Protein AF-A0A935VUC8-F1 (afdb_monomer_lite)

Structure (mmCIF, N/CA/C/O backbone):
data_AF-A0A935VUC8-F1
#
_entry.id   AF-A0A935VUC8-F1
#
loop_
_atom_site.group_PDB
_atom_site.id
_atom_site.type_symbol
_atom_site.label_atom_id
_atom_site.label_alt_id
_atom_site.label_comp_id
_atom_site.label_asym_id
_atom_site.label_entity_id
_atom_site.label_seq_id
_atom_site.pdbx_PDB_ins_code
_atom_site.Cartn_x
_atom_site.Cartn_y
_atom_site.Cartn_z
_atom_site.occupancy
_atom_site.B_iso_or_equiv
_atom_site.auth_seq_id
_atom_site.auth_comp_id
_atom_site.auth_asym_id
_atom_site.auth_atom_id
_atom_site.pdbx_PDB_model_num
ATOM 1 N N . MET A 1 1 ? 1.601 -3.369 -41.631 1.00 39.44 1 MET A N 1
ATOM 2 C CA . MET A 1 1 ? 1.785 -2.718 -40.315 1.00 39.44 1 MET A CA 1
ATOM 3 C C . MET A 1 1 ? 3.069 -3.275 -39.729 1.00 39.44 1 MET A C 1
ATOM 5 O O . MET A 1 1 ? 3.114 -4.466 -39.465 1.00 39.44 1 MET A O 1
ATOM 9 N N . ALA A 1 2 ? 4.134 -2.474 -39.684 1.00 36.88 2 ALA A N 1
ATOM 10 C CA . ALA A 1 2 ? 5.457 -2.927 -39.263 1.00 36.88 2 ALA A CA 1
ATOM 11 C C . ALA A 1 2 ? 5.591 -2.814 -37.740 1.00 36.88 2 ALA A C 1
ATOM 13 O O . ALA A 1 2 ? 5.411 -1.738 -37.171 1.00 36.88 2 ALA A O 1
ATOM 14 N 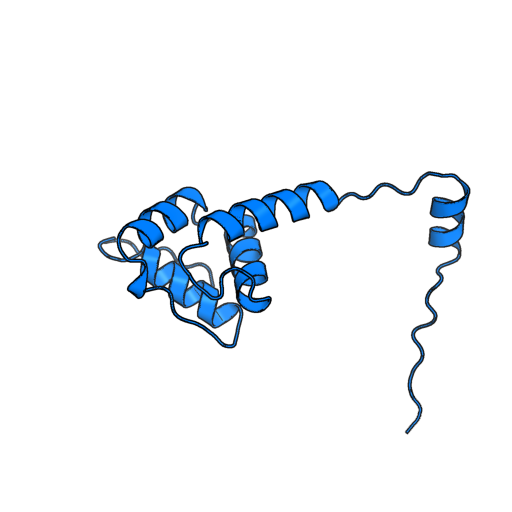N . THR A 1 3 ? 5.885 -3.941 -37.103 1.00 44.03 3 THR A N 1
ATOM 15 C CA . THR A 1 3 ? 6.255 -4.065 -35.695 1.00 44.03 3 THR A CA 1
ATOM 16 C C . THR A 1 3 ? 7.552 -3.287 -35.468 1.00 44.03 3 THR A C 1
ATOM 18 O O . THR A 1 3 ? 8.578 -3.612 -36.060 1.00 44.03 3 THR A O 1
ATOM 21 N N . GLN A 1 4 ? 7.518 -2.230 -34.656 1.00 40.62 4 GLN A N 1
ATOM 22 C CA . GLN A 1 4 ? 8.739 -1.550 -34.227 1.00 40.62 4 GLN A CA 1
ATOM 23 C C . GLN A 1 4 ? 9.423 -2.401 -33.155 1.00 40.62 4 GLN A C 1
ATOM 25 O O . GLN A 1 4 ? 8.996 -2.431 -32.002 1.00 40.62 4 GLN A O 1
ATOM 30 N N . GLU A 1 5 ? 10.484 -3.100 -33.546 1.00 44.22 5 GLU A N 1
ATOM 31 C CA . GLU A 1 5 ? 11.449 -3.683 -32.620 1.00 44.22 5 GLU A CA 1
ATOM 32 C C . GLU A 1 5 ? 12.151 -2.548 -31.861 1.00 44.22 5 GLU A C 1
ATOM 34 O O . GLU A 1 5 ? 12.844 -1.709 -32.444 1.00 44.22 5 GLU A O 1
ATOM 39 N N . GLN A 1 6 ? 11.967 -2.498 -30.541 1.00 47.50 6 GLN A N 1
ATOM 40 C CA . GLN A 1 6 ? 12.796 -1.665 -29.678 1.00 47.50 6 GLN A CA 1
ATOM 41 C C . GLN A 1 6 ? 14.225 -2.218 -29.723 1.00 47.50 6 GLN A C 1
ATOM 43 O O . GLN A 1 6 ? 14.505 -3.270 -29.155 1.00 47.50 6 GLN A O 1
ATOM 48 N N . LYS A 1 7 ? 15.129 -1.508 -30.412 1.00 46.34 7 LYS A N 1
ATOM 49 C CA . LYS A 1 7 ? 16.580 -1.752 -30.396 1.00 46.34 7 LYS A CA 1
ATOM 50 C C . LYS A 1 7 ? 17.114 -1.603 -28.968 1.00 46.34 7 LYS A C 1
ATOM 52 O O . LYS A 1 7 ? 17.542 -0.530 -28.551 1.00 46.34 7 LYS A O 1
ATOM 57 N N . GLY A 1 8 ? 17.060 -2.691 -28.211 1.00 55.00 8 GLY A N 1
ATOM 58 C CA . GLY A 1 8 ? 17.623 -2.803 -26.875 1.00 55.00 8 GLY A CA 1
ATOM 59 C C . GLY A 1 8 ? 19.113 -3.102 -26.940 1.00 55.00 8 GLY A C 1
ATOM 60 O O . GLY A 1 8 ? 19.498 -4.255 -26.843 1.00 55.00 8 GLY A O 1
ATOM 61 N N . SER A 1 9 ? 19.944 -2.077 -27.111 1.00 55.69 9 SER A N 1
ATOM 62 C CA . SER A 1 9 ? 21.251 -2.016 -26.446 1.00 55.69 9 SER A CA 1
ATOM 63 C C . SER A 1 9 ? 21.841 -0.625 -26.650 1.00 55.69 9 SER A C 1
ATOM 65 O O . SER A 1 9 ? 22.262 -0.274 -27.752 1.00 55.69 9 SER A O 1
ATOM 67 N N . SER A 1 10 ? 21.848 0.194 -25.597 1.00 71.19 10 SER A N 1
ATOM 68 C CA . SER A 1 10 ? 22.687 1.393 -25.597 1.00 71.19 10 SER A CA 1
ATOM 69 C C . SER A 1 10 ? 24.138 0.936 -25.388 1.00 71.19 10 SER A C 1
ATOM 71 O O . SER A 1 10 ? 24.383 0.222 -24.413 1.00 71.19 10 SER A O 1
ATOM 73 N N . PRO A 1 11 ? 25.106 1.342 -26.232 1.00 70.50 11 PRO A N 1
ATOM 74 C CA . PRO A 1 11 ? 26.527 0.998 -26.074 1.00 70.50 11 PRO A CA 1
ATOM 75 C C . PRO A 1 11 ? 27.086 1.326 -24.681 1.00 70.50 11 PRO A C 1
ATOM 77 O O . PRO A 1 11 ? 28.045 0.720 -24.212 1.00 70.50 11 PRO A O 1
ATOM 80 N N . GLU A 1 12 ? 26.467 2.292 -24.010 1.00 70.25 12 GLU A N 1
ATOM 81 C CA . GLU A 1 12 ? 26.803 2.726 -22.660 1.00 70.25 12 GLU A CA 1
ATOM 82 C C . GLU A 1 12 ? 26.358 1.718 -21.591 1.00 70.25 12 GLU A C 1
ATOM 84 O O . GLU A 1 12 ? 27.106 1.440 -20.658 1.00 70.25 12 GLU A O 1
ATOM 89 N N . LEU A 1 13 ? 25.197 1.080 -21.775 1.00 67.69 13 LEU A N 1
ATOM 90 C CA . LEU A 1 13 ? 24.719 0.003 -20.900 1.00 67.69 13 LEU A CA 1
ATOM 91 C C . LEU A 1 13 ? 25.589 -1.250 -21.030 1.00 67.69 13 LEU A C 1
ATOM 93 O O . LEU A 1 13 ? 25.872 -1.900 -20.026 1.00 67.69 13 LEU A O 1
ATOM 97 N N . THR A 1 14 ? 26.054 -1.556 -22.244 1.00 72.56 14 THR A N 1
ATOM 98 C CA . THR A 1 14 ? 26.998 -2.655 -22.487 1.00 72.56 14 THR A CA 1
ATOM 99 C C . THR A 1 14 ? 28.313 -2.422 -21.744 1.00 72.56 14 THR A C 1
ATOM 101 O O . THR A 1 14 ? 28.747 -3.300 -21.008 1.00 72.56 14 THR A O 1
ATOM 104 N N . LYS A 1 15 ? 28.884 -1.211 -21.814 1.00 73.12 15 LYS A N 1
ATOM 105 C CA . LYS A 1 15 ? 30.100 -0.861 -21.059 1.00 73.12 15 LYS A CA 1
ATOM 106 C C . LYS A 1 15 ? 29.906 -0.933 -19.542 1.00 73.12 15 LYS A C 1
ATOM 108 O O . LYS A 1 15 ? 30.772 -1.445 -18.840 1.00 73.12 15 LYS A O 1
ATOM 113 N N . ILE A 1 16 ? 28.776 -0.446 -19.021 1.00 71.44 16 ILE A N 1
ATOM 114 C CA . ILE A 1 16 ? 28.454 -0.533 -17.583 1.00 71.44 16 ILE A CA 1
ATOM 115 C C . ILE A 1 16 ? 28.394 -1.998 -17.127 1.00 71.44 16 ILE A C 1
ATOM 117 O O . ILE A 1 16 ? 28.890 -2.328 -16.048 1.00 71.44 16 ILE A O 1
ATOM 121 N N . PHE A 1 17 ? 27.813 -2.875 -17.949 1.00 73.62 17 PHE A N 1
ATOM 122 C CA . PHE A 1 17 ? 27.721 -4.304 -17.668 1.00 73.62 17 PHE A CA 1
ATOM 123 C C . PHE A 1 17 ? 29.086 -5.005 -17.736 1.00 73.62 17 PHE A C 1
ATOM 125 O O . PHE A 1 17 ? 29.473 -5.680 -16.785 1.00 73.62 17 PHE A O 1
ATOM 132 N N . GLU A 1 18 ? 29.844 -4.802 -18.817 1.00 79.94 18 GLU A N 1
ATOM 133 C CA . GLU A 1 18 ? 31.152 -5.435 -19.054 1.00 79.94 18 GLU A CA 1
ATOM 134 C C . GLU A 1 18 ? 32.211 -5.045 -18.012 1.00 79.94 18 GLU A C 1
ATOM 136 O O . GLU A 1 18 ? 33.076 -5.852 -17.678 1.00 79.94 18 GLU A O 1
ATOM 141 N N . HIS A 1 19 ? 32.126 -3.836 -17.450 1.00 79.56 19 HIS A N 1
ATOM 142 C CA . HIS A 1 19 ? 33.026 -3.374 -16.390 1.00 79.56 19 HIS A CA 1
ATOM 143 C C . HIS A 1 19 ? 32.539 -3.695 -14.966 1.00 79.56 19 HIS A C 1
ATOM 145 O O . HIS A 1 19 ? 33.160 -3.254 -14.000 1.00 79.56 19 HIS A O 1
ATOM 151 N N . GLY A 1 20 ? 31.437 -4.441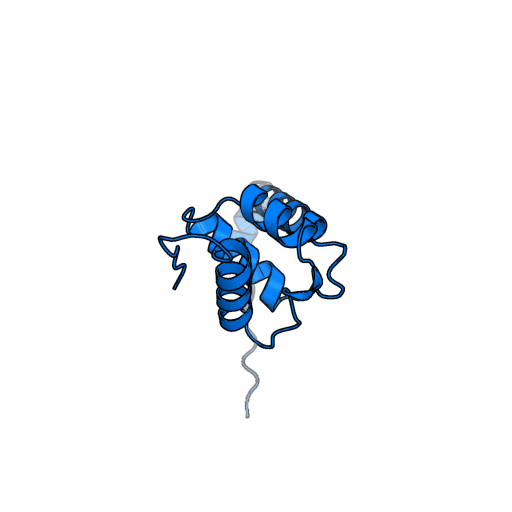 -14.806 1.00 70.38 20 GLY A N 1
ATOM 152 C CA . GLY A 1 20 ? 30.897 -4.797 -13.488 1.00 70.38 20 GLY A CA 1
ATOM 153 C C . GLY A 1 20 ? 30.368 -3.600 -12.687 1.00 70.38 20 GLY A C 1
ATOM 154 O O . GLY A 1 20 ? 30.232 -3.681 -11.470 1.00 70.38 20 GLY A O 1
ATOM 155 N N . LEU A 1 21 ? 30.065 -2.484 -13.357 1.00 71.44 21 LEU A N 1
ATOM 156 C CA . LEU A 1 21 ? 29.567 -1.245 -12.750 1.00 71.44 21 LEU A CA 1
ATOM 157 C C . LEU A 1 21 ? 28.033 -1.202 -12.677 1.00 71.44 21 LEU A C 1
ATOM 159 O O . LEU A 1 21 ? 27.453 -0.178 -12.307 1.00 71.44 21 LEU A O 1
ATOM 163 N N . LEU A 1 22 ? 27.357 -2.298 -13.036 1.00 70.06 22 LEU A N 1
ATOM 164 C CA . LEU A 1 22 ? 25.908 -2.407 -12.943 1.00 70.06 22 LEU A CA 1
ATOM 165 C C . LEU A 1 22 ? 25.476 -2.373 -11.470 1.00 70.06 22 LEU A C 1
ATOM 167 O O . LEU A 1 22 ? 25.536 -3.373 -10.758 1.00 70.06 22 LEU A O 1
ATOM 171 N N . LYS A 1 23 ? 24.986 -1.216 -11.024 1.00 68.81 23 LYS A N 1
ATOM 172 C CA . LYS A 1 23 ? 24.354 -1.045 -9.716 1.00 68.81 23 LYS A CA 1
ATOM 173 C C . LYS A 1 23 ? 22.839 -1.053 -9.879 1.00 68.81 23 LYS A C 1
ATOM 175 O O . LYS A 1 23 ? 22.282 -0.169 -10.526 1.00 68.81 23 LYS A O 1
ATOM 180 N N . ILE A 1 24 ? 22.161 -2.016 -9.257 1.00 67.12 24 ILE A N 1
ATOM 181 C CA . ILE A 1 24 ? 20.697 -2.008 -9.188 1.00 67.12 24 ILE A CA 1
ATOM 182 C C . ILE A 1 24 ? 20.287 -1.039 -8.078 1.00 67.12 24 ILE A C 1
ATOM 184 O O . ILE A 1 24 ? 20.366 -1.360 -6.899 1.00 67.12 24 ILE A O 1
ATOM 188 N N . THR A 1 25 ? 19.873 0.169 -8.447 1.00 71.69 25 THR A N 1
ATOM 189 C CA . THR A 1 25 ? 19.499 1.226 -7.490 1.00 71.69 25 THR A CA 1
ATOM 190 C C . THR A 1 25 ? 18.095 1.067 -6.914 1.00 71.69 25 THR A C 1
ATOM 192 O O . THR A 1 25 ? 17.799 1.654 -5.882 1.00 71.69 25 THR A O 1
ATOM 195 N N . HIS A 1 26 ? 17.236 0.283 -7.568 1.00 77.56 26 HIS A N 1
ATOM 196 C CA . HIS A 1 26 ? 15.808 0.182 -7.239 1.00 77.56 26 HIS A CA 1
ATOM 197 C C . HIS A 1 26 ? 15.408 -1.144 -6.585 1.00 77.56 26 HIS A C 1
ATOM 199 O O . HIS A 1 26 ? 14.228 -1.366 -6.333 1.00 77.56 26 HIS A O 1
ATOM 205 N N . TRP A 1 27 ? 16.361 -2.047 -6.334 1.00 80.75 27 TRP A N 1
ATOM 206 C CA . TRP A 1 27 ? 16.053 -3.359 -5.759 1.00 80.75 27 TRP A CA 1
ATOM 207 C C . TRP A 1 27 ? 15.529 -3.241 -4.328 1.00 80.75 27 TRP A C 1
ATOM 209 O O . TRP A 1 27 ? 14.488 -3.809 -4.006 1.00 80.75 27 TRP A O 1
ATOM 219 N N . ASP A 1 28 ? 16.201 -2.436 -3.505 1.00 86.31 28 ASP A N 1
ATOM 220 C CA . ASP A 1 28 ? 15.808 -2.212 -2.112 1.00 86.31 28 ASP A CA 1
ATOM 221 C C . ASP A 1 28 ? 14.439 -1.520 -2.031 1.00 86.31 28 ASP A C 1
ATOM 223 O O . ASP A 1 28 ? 13.557 -1.963 -1.299 1.00 86.31 28 ASP A O 1
ATOM 227 N N . GLU A 1 29 ? 14.206 -0.510 -2.875 1.00 86.38 29 GLU A N 1
ATOM 228 C CA . GLU A 1 29 ? 12.911 0.174 -2.998 1.00 86.38 29 GLU A CA 1
ATOM 229 C C . GLU A 1 29 ? 11.792 -0.799 -3.415 1.00 86.38 29 GLU A C 1
ATOM 231 O O . GLU A 1 29 ? 10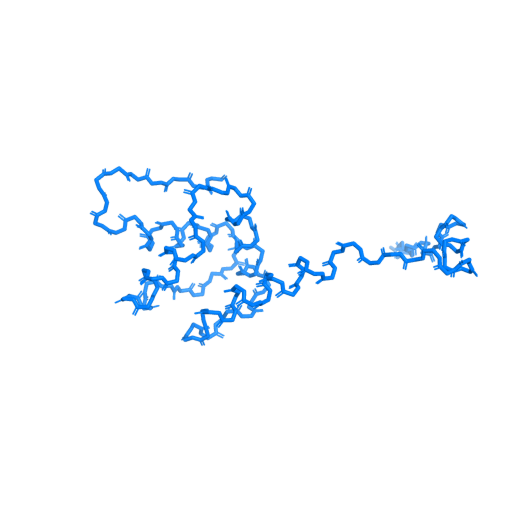.692 -0.772 -2.859 1.00 86.38 29 GLU A O 1
ATOM 236 N N . ALA A 1 30 ? 12.070 -1.705 -4.357 1.00 87.69 30 ALA A N 1
ATOM 237 C CA . ALA A 1 30 ? 11.113 -2.721 -4.785 1.00 87.69 30 ALA A CA 1
ATOM 238 C C . ALA A 1 30 ? 10.790 -3.723 -3.663 1.00 87.69 30 ALA A C 1
ATOM 240 O O . ALA A 1 30 ? 9.622 -4.083 -3.491 1.00 87.69 30 ALA A O 1
ATOM 241 N N . ILE A 1 31 ? 11.792 -4.140 -2.878 1.00 92.38 31 ILE A N 1
ATOM 242 C CA . ILE A 1 31 ? 11.594 -4.989 -1.695 1.00 92.38 31 ILE A CA 1
ATOM 243 C C . ILE A 1 31 ? 10.719 -4.273 -0.670 1.00 92.38 31 ILE A C 1
ATOM 245 O O . ILE A 1 31 ? 9.773 -4.867 -0.151 1.00 92.38 31 ILE A O 1
ATOM 249 N N . GLU A 1 32 ? 10.997 -3.001 -0.389 1.00 92.19 32 GLU A N 1
ATOM 250 C CA . GLU A 1 32 ? 10.194 -2.225 0.550 1.00 92.19 32 GLU A CA 1
ATOM 251 C C . GLU A 1 32 ? 8.731 -2.130 0.110 1.00 92.19 32 GLU A C 1
ATOM 253 O O . GLU A 1 32 ? 7.840 -2.405 0.909 1.00 92.19 32 GLU A O 1
ATOM 258 N N . ILE A 1 33 ? 8.467 -1.806 -1.160 1.00 94.12 33 ILE A N 1
ATOM 259 C CA . ILE A 1 33 ? 7.097 -1.733 -1.690 1.00 94.12 33 ILE A CA 1
ATOM 260 C C . ILE A 1 33 ? 6.406 -3.097 -1.597 1.00 94.12 33 ILE A C 1
ATOM 262 O O . ILE A 1 33 ? 5.234 -3.172 -1.224 1.00 94.12 33 ILE A O 1
ATOM 266 N N . ALA A 1 34 ? 7.111 -4.184 -1.920 1.00 93.88 34 ALA A N 1
ATOM 267 C CA . ALA A 1 34 ? 6.563 -5.533 -1.820 1.00 93.88 34 ALA A CA 1
ATOM 268 C C . ALA A 1 34 ? 6.201 -5.890 -0.369 1.00 93.88 34 ALA A C 1
ATOM 270 O O . ALA A 1 34 ? 5.130 -6.454 -0.122 1.00 93.88 34 ALA A O 1
ATOM 271 N N . ASN A 1 35 ? 7.054 -5.517 0.588 1.00 96.31 35 ASN A N 1
ATOM 272 C CA . ASN A 1 35 ? 6.791 -5.686 2.013 1.00 96.31 35 ASN A CA 1
ATOM 273 C C . ASN A 1 35 ? 5.601 -4.836 2.470 1.00 96.31 35 ASN A C 1
ATOM 275 O O . ASN A 1 35 ? 4.726 -5.357 3.158 1.00 96.31 35 ASN A O 1
ATOM 279 N N . ASP A 1 36 ? 5.509 -3.579 2.032 1.00 96.06 36 ASP A N 1
ATOM 280 C CA . ASP A 1 36 ? 4.380 -2.692 2.326 1.00 96.06 36 ASP A CA 1
ATOM 281 C C . ASP A 1 36 ? 3.060 -3.267 1.789 1.00 96.06 36 ASP A C 1
ATOM 283 O O . ASP A 1 36 ? 2.066 -3.327 2.514 1.00 96.06 36 ASP A O 1
ATOM 287 N N . CYS A 1 37 ? 3.049 -3.783 0.556 1.00 96.94 37 CYS A N 1
ATOM 288 C CA . CYS A 1 37 ? 1.866 -4.415 -0.036 1.00 96.94 37 CYS A CA 1
ATOM 289 C C . CYS A 1 37 ? 1.472 -5.706 0.695 1.00 96.94 37 CYS A C 1
ATOM 291 O O . CYS A 1 37 ? 0.285 -5.959 0.903 1.00 96.94 37 CYS A O 1
ATOM 293 N N . LYS A 1 38 ? 2.448 -6.510 1.138 1.00 97.12 38 LYS A N 1
ATOM 294 C CA . LYS A 1 38 ? 2.200 -7.756 1.883 1.00 97.12 38 LYS A CA 1
ATOM 295 C C . LYS A 1 38 ? 1.442 -7.516 3.192 1.00 97.12 38 LYS A C 1
ATOM 297 O O . LYS A 1 38 ? 0.685 -8.376 3.626 1.00 97.12 38 LYS A O 1
ATOM 302 N N . ARG A 1 39 ? 1.562 -6.333 3.799 1.00 97.06 39 ARG A N 1
ATOM 303 C CA . ARG A 1 39 ? 0.802 -5.964 5.010 1.00 97.06 39 ARG A CA 1
ATOM 304 C C . ARG A 1 39 ? -0.714 -5.913 4.781 1.00 97.06 39 ARG A C 1
ATOM 306 O O . ARG A 1 39 ? -1.474 -5.926 5.746 1.00 97.06 39 ARG A O 1
ATOM 313 N N . PHE A 1 40 ? -1.151 -5.901 3.522 1.00 96.75 40 PHE A N 1
ATOM 314 C CA . PHE A 1 40 ? -2.547 -6.009 3.106 1.00 96.75 40 PHE A CA 1
ATOM 315 C C . PHE A 1 40 ? -2.934 -7.444 2.714 1.00 96.75 40 PHE A C 1
ATOM 317 O O . PHE A 1 40 ? -3.902 -7.627 1.991 1.00 96.75 40 PHE A O 1
ATOM 324 N N . GLU A 1 41 ? -2.233 -8.485 3.178 1.00 95.88 41 GLU A N 1
ATOM 325 C CA . GLU A 1 41 ? -2.462 -9.876 2.741 1.00 95.88 41 GLU A CA 1
ATOM 326 C C . GLU A 1 41 ? -3.898 -10.402 2.917 1.00 95.88 41 GLU A C 1
ATOM 328 O O . GLU A 1 41 ? -4.315 -11.289 2.172 1.00 95.88 41 GLU A O 1
ATOM 333 N N . LYS A 1 42 ? -4.677 -9.828 3.847 1.00 95.25 42 LYS A N 1
ATOM 334 C CA . LYS A 1 42 ? -6.113 -10.126 4.021 1.00 95.25 42 LYS A CA 1
ATOM 335 C C . LYS A 1 42 ? -6.965 -9.681 2.824 1.00 95.25 42 LYS A C 1
ATOM 337 O O . LYS A 1 42 ? -8.073 -10.176 2.641 1.00 95.25 42 LYS A O 1
ATOM 342 N N . PHE A 1 43 ? -6.473 -8.745 2.018 1.00 96.62 43 PHE A N 1
ATOM 343 C CA . PHE A 1 43 ? -7.106 -8.293 0.788 1.00 96.62 43 PHE A CA 1
ATOM 344 C C . PHE A 1 43 ? -6.633 -9.162 -0.374 1.00 96.62 43 PHE A C 1
ATOM 346 O O . PHE A 1 43 ? -5.487 -9.067 -0.793 1.00 96.62 43 PHE A O 1
ATOM 353 N N . LEU A 1 44 ? -7.520 -9.981 -0.944 1.00 95.88 44 LEU A N 1
ATOM 354 C CA . LEU A 1 44 ? -7.187 -10.960 -1.991 1.00 95.88 44 LEU A CA 1
ATOM 355 C C . LEU A 1 44 ? -6.356 -10.388 -3.161 1.00 95.88 44 LEU A C 1
ATOM 357 O O . LEU A 1 44 ? -5.521 -11.090 -3.729 1.00 95.88 44 LEU A O 1
ATOM 361 N N . TYR A 1 45 ? -6.561 -9.113 -3.503 1.00 96.75 45 TYR A N 1
ATOM 362 C CA . TYR A 1 45 ? -5.920 -8.448 -4.640 1.00 96.75 45 TYR A CA 1
ATOM 363 C C . TYR A 1 45 ? -4.718 -7.576 -4.246 1.00 96.75 45 TYR A C 1
ATOM 365 O O . TYR A 1 45 ? -4.329 -6.693 -5.002 1.00 96.75 45 TYR A O 1
ATOM 373 N N . TRP A 1 46 ? -4.077 -7.828 -3.101 1.00 96.69 46 TRP A N 1
ATOM 374 C CA . TRP A 1 46 ? -2.898 -7.067 -2.653 1.00 96.69 46 TRP A CA 1
ATOM 375 C C . TRP A 1 46 ? -1.684 -7.163 -3.595 1.00 96.69 46 TRP A C 1
ATOM 377 O O . TRP A 1 46 ? -0.787 -6.326 -3.545 1.00 96.69 46 TRP A O 1
ATOM 387 N N . ARG A 1 47 ? -1.645 -8.178 -4.469 1.00 95.75 47 ARG A N 1
ATOM 388 C CA . ARG A 1 47 ? -0.621 -8.345 -5.519 1.00 95.75 47 ARG A CA 1
ATOM 389 C C . ARG A 1 47 ? -1.022 -7.740 -6.864 1.00 95.75 47 ARG A C 1
ATOM 391 O O . ARG A 1 47 ? -0.292 -7.887 -7.841 1.00 95.75 47 ARG A O 1
ATOM 398 N N . ASP A 1 48 ? -2.198 -7.125 -6.948 1.00 96.19 48 ASP A N 1
ATOM 399 C CA . ASP A 1 48 ? -2.657 -6.504 -8.180 1.00 96.19 48 ASP A CA 1
ATOM 400 C C . ASP A 1 48 ? -1.719 -5.362 -8.588 1.00 96.19 48 ASP A C 1
ATOM 402 O O . ASP A 1 48 ? -1.287 -4.554 -7.764 1.00 96.19 48 ASP A O 1
ATOM 406 N N . ARG A 1 49 ? -1.401 -5.283 -9.884 1.00 95.56 49 ARG A N 1
ATOM 407 C CA . ARG A 1 49 ? -0.452 -4.288 -10.394 1.00 95.56 49 ARG A CA 1
ATOM 408 C C . ARG A 1 49 ? -0.926 -2.864 -10.110 1.00 95.56 49 ARG A C 1
ATOM 410 O O . ARG A 1 49 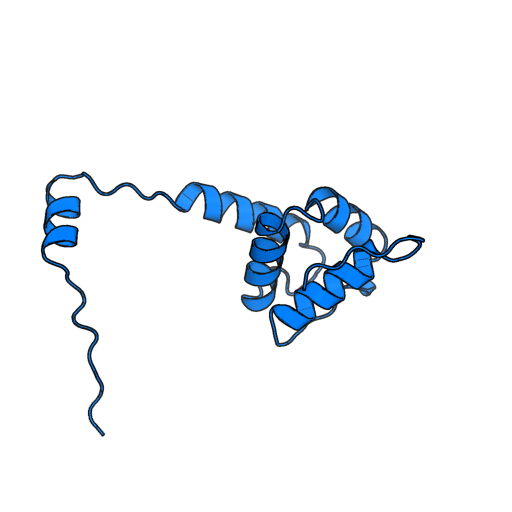? -0.108 -2.024 -9.748 1.00 95.56 49 ARG A O 1
ATOM 417 N N . ALA A 1 50 ? -2.217 -2.576 -10.283 1.00 96.00 50 ALA A N 1
ATOM 418 C CA . ALA A 1 50 ? -2.743 -1.238 -10.039 1.00 96.00 50 ALA A CA 1
ATOM 419 C C . ALA A 1 50 ? -2.724 -0.896 -8.542 1.00 96.00 50 ALA A C 1
ATOM 421 O O . ALA A 1 50 ? -2.424 0.246 -8.194 1.00 96.00 50 ALA A O 1
ATOM 422 N N . PHE A 1 51 ? -2.950 -1.884 -7.672 1.00 97.25 51 PHE A N 1
ATOM 423 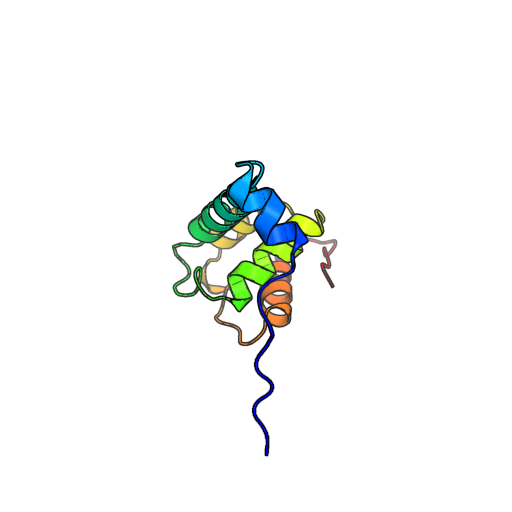C CA . PHE A 1 51 ? -2.819 -1.721 -6.224 1.00 97.25 51 PHE A CA 1
ATOM 424 C C . PHE A 1 51 ? -1.373 -1.432 -5.794 1.00 97.25 51 PHE A C 1
ATOM 426 O O . PHE A 1 51 ? -1.130 -0.465 -5.075 1.00 97.25 51 PHE A O 1
ATOM 433 N N . ILE A 1 52 ? -0.395 -2.197 -6.290 1.00 96.62 52 ILE A N 1
ATOM 434 C CA . ILE A 1 52 ? 1.029 -1.976 -5.979 1.00 96.62 52 ILE A CA 1
ATOM 435 C C . ILE A 1 52 ? 1.457 -0.558 -6.383 1.00 96.62 52 ILE A C 1
ATOM 437 O O . ILE A 1 52 ? 2.121 0.141 -5.615 1.00 96.62 52 ILE A O 1
ATOM 441 N N . ILE A 1 53 ? 1.037 -0.093 -7.566 1.00 95.50 53 ILE A N 1
ATOM 442 C CA . ILE A 1 53 ? 1.367 1.267 -8.011 1.00 95.50 53 ILE A CA 1
ATOM 443 C C . ILE A 1 53 ? 0.650 2.326 -7.154 1.00 95.50 53 ILE A C 1
ATOM 445 O O . ILE A 1 53 ? 1.223 3.385 -6.893 1.00 95.50 53 ILE A O 1
ATOM 449 N N . ALA A 1 54 ? -0.569 2.056 -6.680 1.00 95.88 54 ALA A N 1
ATOM 450 C CA . ALA A 1 54 ? -1.268 2.943 -5.751 1.00 95.88 54 ALA A CA 1
ATOM 451 C C . ALA A 1 54 ? -0.504 3.091 -4.424 1.00 95.88 54 ALA A C 1
ATOM 453 O O . ALA A 1 54 ? -0.250 4.218 -4.001 1.00 95.88 54 ALA A O 1
ATOM 454 N N . ILE A 1 55 ? -0.055 1.984 -3.820 1.00 95.88 55 ILE A N 1
ATOM 455 C CA . ILE A 1 55 ? 0.768 2.003 -2.597 1.00 95.88 55 ILE A CA 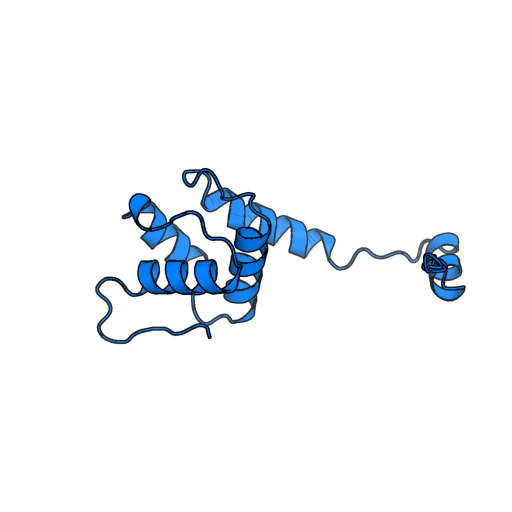1
ATOM 456 C C . ILE A 1 55 ? 2.067 2.782 -2.820 1.00 95.88 55 ILE A C 1
ATOM 458 O O . ILE A 1 55 ? 2.407 3.651 -2.016 1.00 95.88 55 ILE A O 1
ATOM 462 N N . TYR A 1 56 ? 2.748 2.549 -3.945 1.00 94.62 56 TYR A N 1
ATOM 463 C CA . TYR A 1 56 ? 3.945 3.306 -4.311 1.00 94.62 56 TYR A CA 1
ATOM 464 C C . TYR A 1 56 ? 3.683 4.820 -4.386 1.00 94.62 56 TYR A C 1
ATOM 466 O O . TYR A 1 56 ? 4.444 5.619 -3.840 1.00 94.62 56 TYR A O 1
ATOM 474 N N . ARG A 1 57 ? 2.583 5.232 -5.030 1.00 93.44 57 ARG A N 1
ATOM 475 C CA . ARG A 1 57 ? 2.213 6.649 -5.163 1.00 93.44 57 ARG A CA 1
ATOM 476 C C . ARG A 1 57 ? 1.887 7.300 -3.825 1.00 93.44 57 ARG A C 1
ATOM 478 O O . ARG A 1 57 ? 2.346 8.412 -3.585 1.00 93.44 57 ARG A O 1
ATOM 485 N N . ILE A 1 58 ? 1.151 6.612 -2.957 1.00 92.50 58 ILE A N 1
ATOM 486 C CA . ILE A 1 58 ? 0.840 7.097 -1.606 1.00 92.50 58 ILE A CA 1
ATOM 487 C C . ILE A 1 58 ? 2.134 7.275 -0.806 1.00 92.50 58 ILE A C 1
ATOM 489 O O . ILE A 1 58 ? 2.349 8.343 -0.232 1.00 92.50 58 ILE A O 1
ATOM 493 N N . LYS A 1 59 ? 3.025 6.273 -0.822 1.00 91.31 59 LYS A N 1
ATOM 494 C CA . LYS A 1 59 ? 4.327 6.344 -0.142 1.00 91.31 59 LYS A CA 1
ATOM 495 C C . LYS A 1 59 ? 5.147 7.538 -0.635 1.00 91.31 59 LYS A C 1
ATOM 497 O O . LYS A 1 59 ? 5.684 8.285 0.175 1.00 91.31 59 LYS A O 1
ATOM 502 N N . LYS A 1 60 ? 5.175 7.769 -1.952 1.00 90.50 60 LYS A N 1
ATOM 503 C CA . LYS A 1 60 ? 5.874 8.909 -2.565 1.00 90.50 60 LYS A CA 1
ATOM 504 C C . LYS A 1 60 ? 5.240 10.265 -2.232 1.00 90.50 60 LYS A C 1
ATOM 506 O O . LYS A 1 60 ? 5.962 11.249 -2.119 1.00 90.50 60 LYS A O 1
ATOM 511 N N . ALA A 1 61 ? 3.915 10.331 -2.092 1.00 90.06 61 ALA A N 1
ATOM 512 C CA . ALA A 1 61 ? 3.210 11.561 -1.736 1.00 90.06 61 ALA A CA 1
ATOM 513 C C . ALA A 1 61 ? 3.451 11.978 -0.274 1.00 90.06 61 ALA A C 1
ATOM 515 O O . ALA A 1 61 ? 3.359 13.162 0.033 1.00 90.06 61 ALA A O 1
ATOM 516 N N . ALA A 1 62 ? 3.746 11.021 0.617 1.00 87.00 62 ALA A N 1
ATOM 517 C CA . ALA A 1 62 ? 4.045 11.240 2.039 1.00 87.00 62 ALA A CA 1
ATOM 518 C C . ALA A 1 62 ? 2.961 12.015 2.827 1.00 87.00 62 ALA A C 1
ATOM 520 O O . ALA A 1 62 ? 3.220 12.539 3.907 1.00 87.00 62 ALA A O 1
ATOM 521 N N . LEU A 1 63 ? 1.728 12.066 2.308 1.00 87.31 63 LEU A N 1
ATOM 522 C CA . LEU A 1 63 ? 0.579 12.705 2.965 1.00 87.31 63 LEU A CA 1
ATOM 523 C C . LEU A 1 63 ? -0.096 11.790 3.995 1.00 87.31 63 LEU A C 1
ATOM 525 O O . LEU A 1 63 ? -0.760 12.267 4.914 1.00 87.31 63 LEU A O 1
ATOM 529 N N . ILE A 1 64 ? 0.047 10.474 3.820 1.00 86.25 64 ILE A N 1
ATOM 530 C CA . ILE A 1 64 ? -0.468 9.436 4.715 1.00 86.25 64 ILE A CA 1
ATOM 531 C C . ILE A 1 64 ? 0.622 8.378 4.874 1.00 86.25 64 ILE A C 1
ATOM 533 O O . ILE A 1 64 ? 1.228 7.961 3.886 1.00 86.25 64 ILE A O 1
ATOM 537 N N . SER A 1 65 ? 0.863 7.935 6.108 1.00 89.88 65 SER A N 1
ATOM 538 C CA . SER A 1 65 ? 1.796 6.841 6.369 1.00 89.88 65 SER A CA 1
ATOM 539 C C . SER A 1 65 ? 1.187 5.493 5.959 1.00 89.88 65 SER A C 1
ATOM 541 O O . SER A 1 65 ? -0.017 5.257 6.102 1.00 89.88 65 SER A O 1
ATOM 543 N N . ILE A 1 66 ? 2.021 4.569 5.475 1.00 92.94 66 ILE A N 1
ATOM 544 C CA . ILE A 1 66 ? 1.571 3.196 5.195 1.00 92.94 66 ILE A CA 1
ATOM 545 C C . ILE A 1 66 ? 1.086 2.511 6.483 1.00 92.94 66 ILE A C 1
ATOM 547 O O . ILE A 1 66 ? 0.136 1.731 6.445 1.00 92.94 66 ILE A O 1
ATOM 551 N N . ASP A 1 67 ? 1.662 2.856 7.636 1.00 92.25 67 ASP A N 1
ATOM 552 C CA . ASP A 1 67 ? 1.236 2.340 8.940 1.00 92.25 67 ASP A CA 1
ATOM 553 C C . ASP A 1 67 ? -0.207 2.725 9.284 1.00 92.25 67 ASP A C 1
ATOM 555 O O . ASP A 1 67 ? -0.996 1.865 9.688 1.00 92.25 67 ASP A O 1
ATOM 559 N N . ASP A 1 68 ? -0.587 3.986 9.061 1.00 91.06 68 ASP A N 1
ATOM 560 C CA . ASP A 1 68 ? -1.959 4.453 9.272 1.00 91.06 68 ASP A CA 1
ATOM 561 C C . ASP A 1 68 ? -2.938 3.746 8.333 1.00 91.06 68 ASP A C 1
ATOM 563 O O . ASP A 1 68 ? -4.029 3.350 8.753 1.00 91.06 68 ASP A O 1
ATOM 567 N N . LEU A 1 69 ? -2.555 3.557 7.068 1.00 93.50 69 LEU A N 1
ATOM 568 C CA . LEU A 1 69 ? -3.359 2.822 6.091 1.00 93.50 69 LEU A CA 1
ATOM 569 C C . LEU A 1 69 ? -3.601 1.381 6.531 1.00 93.50 69 LEU A C 1
ATOM 571 O O . LEU A 1 69 ? -4.745 0.931 6.562 1.00 93.50 69 LEU A O 1
ATOM 575 N N . VAL A 1 70 ? -2.543 0.675 6.928 1.00 95.44 70 VAL A N 1
ATOM 576 C CA . VAL A 1 70 ? -2.624 -0.715 7.391 1.00 95.44 70 VAL A CA 1
ATOM 577 C C . VAL A 1 70 ? -3.434 -0.819 8.686 1.00 95.44 70 VAL A C 1
ATOM 579 O O . VAL A 1 70 ? -4.219 -1.753 8.850 1.00 95.44 70 VAL A O 1
ATOM 582 N N . SER A 1 71 ? -3.303 0.143 9.603 1.00 94.56 71 SER A N 1
ATOM 583 C CA . SER A 1 71 ? -4.100 0.199 10.836 1.00 94.56 71 SER A CA 1
ATOM 584 C C . SER A 1 71 ? -5.597 0.364 10.546 1.00 94.56 71 SER A C 1
ATOM 586 O O . SER A 1 71 ? -6.420 -0.364 11.104 1.00 94.56 71 SER A O 1
ATOM 588 N N . ASN A 1 72 ? -5.967 1.267 9.632 1.00 93.94 72 ASN A N 1
ATOM 589 C CA . ASN A 1 72 ? -7.367 1.458 9.234 1.00 93.94 72 ASN A CA 1
ATOM 590 C C . ASN A 1 72 ? -7.912 0.262 8.444 1.00 93.94 72 ASN A C 1
ATOM 592 O O . ASN A 1 72 ? -9.029 -0.179 8.710 1.00 93.94 72 ASN A O 1
ATOM 596 N N . PHE A 1 73 ? -7.106 -0.319 7.553 1.00 95.88 73 PHE A N 1
ATOM 597 C CA . PHE A 1 73 ? -7.453 -1.544 6.836 1.00 95.88 73 PHE A CA 1
ATOM 598 C C . PHE A 1 73 ? -7.732 -2.704 7.793 1.00 95.88 73 PHE A C 1
ATOM 600 O O . PHE A 1 73 ? -8.743 -3.376 7.663 1.00 95.88 73 PHE A O 1
ATOM 607 N N . ASN A 1 74 ? -6.890 -2.917 8.805 1.00 95.25 74 ASN A N 1
ATOM 608 C CA . ASN A 1 74 ? -7.103 -4.001 9.765 1.00 95.25 74 ASN A CA 1
ATOM 609 C C . ASN A 1 74 ? -8.380 -3.842 10.602 1.00 95.25 74 ASN A C 1
ATOM 611 O O . ASN A 1 74 ? -8.921 -4.848 11.055 1.00 95.25 74 ASN A O 1
ATOM 615 N N . LYS A 1 75 ? -8.854 -2.608 10.808 1.00 94.44 75 LYS A N 1
ATOM 616 C CA . LYS A 1 75 ? -10.117 -2.329 11.508 1.00 94.44 75 LYS A CA 1
ATOM 617 C C . LYS A 1 75 ? -11.343 -2.544 10.620 1.00 94.44 75 LYS A C 1
ATOM 619 O O . LYS A 1 75 ? -12.397 -2.868 11.153 1.00 94.44 75 LYS A O 1
ATOM 624 N N . ARG A 1 76 ? -11.215 -2.296 9.311 1.00 93.19 76 ARG A N 1
ATOM 625 C CA . ARG A 1 76 ? -12.312 -2.319 8.327 1.00 93.19 76 ARG A CA 1
ATOM 626 C C . ARG A 1 76 ? -11.849 -2.896 6.982 1.00 93.19 76 ARG A C 1
ATOM 628 O O . ARG A 1 76 ? -11.805 -2.169 5.982 1.00 93.19 76 ARG A O 1
ATOM 635 N N . PRO A 1 77 ? -11.430 -4.172 6.936 1.00 93.69 77 PRO A N 1
ATOM 636 C CA . PRO A 1 77 ? -10.865 -4.763 5.725 1.00 93.69 77 PRO A CA 1
ATOM 637 C C . PRO A 1 77 ? -11.859 -4.800 4.558 1.00 93.69 77 PRO A C 1
ATOM 639 O O . PRO A 1 77 ? -11.453 -4.734 3.402 1.00 93.69 77 PRO A O 1
ATOM 642 N N . GLU A 1 78 ? -13.156 -4.847 4.853 1.00 93.44 78 GLU A N 1
ATOM 643 C CA . GLU A 1 78 ? -14.263 -4.868 3.898 1.00 93.44 78 GLU A CA 1
ATOM 644 C C . GLU A 1 78 ? -14.396 -3.595 3.052 1.00 93.44 78 GLU A C 1
ATOM 646 O O . GLU A 1 78 ? -15.010 -3.625 1.988 1.00 93.44 78 GLU A O 1
ATOM 651 N N . MET A 1 79 ? -13.824 -2.474 3.500 1.00 93.19 79 MET A N 1
ATOM 652 C CA . MET A 1 79 ? -13.887 -1.209 2.765 1.00 93.19 79 MET A CA 1
ATOM 653 C C . MET A 1 79 ? -12.918 -1.151 1.580 1.00 93.19 79 MET A C 1
ATOM 655 O O . MET A 1 79 ? -13.112 -0.329 0.680 1.00 93.19 79 MET A O 1
ATOM 659 N N . LEU A 1 80 ? -11.877 -1.990 1.583 1.00 95.38 80 LEU A N 1
ATOM 660 C CA . LEU A 1 80 ? -10.932 -2.095 0.479 1.00 95.38 80 LEU A CA 1
ATOM 661 C C . LEU A 1 80 ? -11.466 -3.096 -0.545 1.00 95.38 80 LEU A C 1
ATOM 663 O O . LEU A 1 80 ? -11.536 -4.299 -0.291 1.00 95.38 80 LEU A O 1
ATOM 667 N N . VAL A 1 81 ? -11.825 -2.595 -1.720 1.00 95.44 81 VAL A N 1
ATOM 668 C CA . VAL A 1 81 ? -12.406 -3.403 -2.797 1.00 95.44 81 VAL A CA 1
ATOM 669 C C . VAL A 1 81 ? -11.487 -3.428 -4.010 1.00 95.44 81 VAL A C 1
ATOM 671 O O . VAL A 1 81 ? -10.640 -2.556 -4.195 1.00 95.44 81 VAL A O 1
ATOM 674 N N . LYS A 1 82 ? -11.649 -4.447 -4.858 1.00 96.38 82 LYS A N 1
ATOM 675 C CA . LYS A 1 82 ? -10.911 -4.526 -6.120 1.00 96.38 82 LYS A CA 1
ATOM 676 C C . LYS A 1 82 ? -11.275 -3.339 -7.004 1.00 96.38 82 LYS A C 1
ATOM 678 O O . LYS A 1 82 ? -12.452 -3.087 -7.239 1.00 96.38 82 LYS A O 1
ATOM 683 N N . GLN A 1 83 ? -10.259 -2.684 -7.546 1.00 97.00 83 GLN A N 1
ATOM 684 C CA . GLN A 1 83 ? -10.408 -1.591 -8.494 1.00 97.00 83 GLN A CA 1
ATOM 685 C C . GLN A 1 83 ? -9.724 -1.915 -9.818 1.00 97.00 83 GLN A C 1
ATOM 687 O O . GLN A 1 83 ? -8.840 -2.770 -9.892 1.00 97.00 83 GLN A O 1
ATOM 692 N N . VAL A 1 84 ? -10.155 -1.227 -10.875 1.00 94.12 84 VAL A N 1
ATOM 693 C CA . VAL A 1 84 ? -9.594 -1.388 -12.223 1.00 94.12 84 VAL A CA 1
ATOM 694 C C . VAL A 1 84 ? -8.348 -0.525 -12.401 1.00 94.12 84 VAL A C 1
ATOM 696 O O . VAL A 1 84 ? -7.390 -0.945 -13.047 1.00 94.12 84 VAL A O 1
ATOM 699 N N . SER A 1 85 ? -8.344 0.683 -11.829 1.00 96.12 85 SER A N 1
ATOM 700 C CA . SER A 1 85 ? -7.252 1.636 -11.995 1.00 96.12 85 SER A CA 1
ATOM 701 C C . SER A 1 85 ? -6.546 1.958 -10.680 1.00 96.12 85 SER A C 1
ATOM 703 O O . SER A 1 85 ? -7.115 1.905 -9.591 1.00 96.12 85 SER A O 1
ATOM 705 N N . GLN A 1 86 ? -5.281 2.365 -10.794 1.00 94.94 86 GLN A N 1
ATOM 706 C CA . GLN A 1 86 ? -4.494 2.833 -9.650 1.00 94.94 86 GLN A CA 1
ATOM 707 C C . GLN A 1 86 ? -5.121 4.066 -8.979 1.00 94.94 86 GLN A C 1
ATOM 709 O O . GLN A 1 86 ? -4.968 4.243 -7.778 1.00 94.94 86 GLN A O 1
ATOM 714 N N . LYS A 1 87 ? -5.819 4.926 -9.740 1.00 94.12 87 LYS A N 1
ATOM 715 C CA . LYS A 1 87 ? -6.450 6.143 -9.206 1.00 94.12 87 LYS A CA 1
ATOM 716 C C . LYS A 1 87 ? -7.639 5.786 -8.321 1.00 94.12 87 LYS A C 1
ATOM 718 O O . LYS A 1 87 ? -7.776 6.337 -7.236 1.00 94.12 87 LYS A O 1
ATOM 723 N N . ASP A 1 88 ? -8.434 4.817 -8.759 1.00 95.69 88 ASP A N 1
ATOM 724 C CA . ASP A 1 88 ? -9.573 4.321 -7.988 1.00 95.69 88 ASP A CA 1
ATOM 725 C C . ASP A 1 88 ? -9.103 3.629 -6.703 1.00 95.69 88 ASP A C 1
ATOM 727 O O . ASP A 1 88 ? -9.713 3.800 -5.649 1.00 95.69 88 ASP A O 1
ATOM 731 N N . TYR A 1 89 ? -7.978 2.903 -6.758 1.00 96.31 89 TYR A N 1
ATOM 732 C CA . TYR A 1 89 ? -7.350 2.356 -5.553 1.00 96.31 89 TYR A CA 1
ATOM 733 C C . TYR A 1 89 ? -6.904 3.448 -4.583 1.00 96.31 89 TYR A C 1
ATOM 735 O O . TYR A 1 89 ? -7.200 3.341 -3.396 1.00 96.31 89 TYR A O 1
ATOM 743 N N . ILE A 1 90 ? -6.228 4.496 -5.065 1.00 95.00 90 ILE A N 1
ATOM 744 C CA . ILE A 1 90 ? -5.816 5.626 -4.217 1.00 95.00 90 ILE A CA 1
ATOM 745 C C . ILE A 1 90 ? -7.043 6.252 -3.554 1.00 95.00 90 ILE A C 1
ATOM 747 O O . ILE A 1 90 ? -7.073 6.374 -2.334 1.00 95.00 90 ILE A O 1
ATOM 751 N N . TYR A 1 91 ? -8.091 6.541 -4.326 1.00 94.00 91 TYR A N 1
ATOM 752 C CA . TYR A 1 91 ? -9.332 7.092 -3.790 1.00 94.00 91 TYR A CA 1
ATOM 753 C C . TYR A 1 91 ? -9.966 6.182 -2.727 1.00 94.00 91 TYR A C 1
ATOM 755 O O . TYR A 1 91 ? -10.368 6.648 -1.662 1.00 94.00 91 TYR A O 1
ATOM 763 N N . ASN A 1 92 ? -10.037 4.871 -2.965 1.00 94.50 92 ASN A N 1
ATOM 764 C CA . ASN A 1 92 ? -10.603 3.935 -1.995 1.00 94.50 92 ASN A CA 1
ATOM 765 C C . ASN A 1 92 ? -9.763 3.856 -0.703 1.00 94.50 92 ASN A C 1
ATOM 767 O O . ASN A 1 92 ? -10.329 3.844 0.392 1.00 94.50 92 ASN A O 1
ATOM 771 N N . LEU A 1 93 ? -8.432 3.895 -0.817 1.00 93.94 93 LEU A N 1
ATOM 772 C CA . LEU A 1 93 ? -7.502 3.957 0.317 1.00 93.94 93 LEU A CA 1
ATOM 773 C C . LEU A 1 93 ? -7.602 5.286 1.089 1.00 93.94 93 LEU A C 1
ATOM 775 O O . LEU A 1 93 ? -7.526 5.296 2.317 1.00 93.94 93 LEU A O 1
ATOM 779 N N . GLU A 1 94 ? -7.845 6.406 0.409 1.00 92.31 94 GLU A N 1
ATOM 780 C CA . GLU A 1 94 ? -8.152 7.683 1.063 1.00 92.31 94 GLU A CA 1
ATOM 781 C C . GLU A 1 94 ? -9.459 7.618 1.848 1.00 92.31 94 GLU A C 1
ATOM 783 O O . GLU A 1 94 ? -9.510 8.073 2.992 1.00 92.31 94 GLU A O 1
ATOM 788 N N . GLN A 1 95 ? -10.521 7.059 1.253 1.00 91.88 95 GLN A N 1
ATOM 789 C CA . GLN A 1 95 ? -11.801 6.905 1.945 1.00 91.88 95 GLN A CA 1
ATOM 790 C C . GLN A 1 95 ? -11.625 6.072 3.212 1.00 91.88 95 GLN A C 1
ATOM 792 O O . GLN A 1 95 ? -12.105 6.478 4.268 1.00 91.88 95 GLN A O 1
ATOM 797 N N . LEU A 1 96 ? -10.868 4.973 3.129 1.00 92.75 96 LEU A N 1
ATOM 798 C CA . LEU A 1 96 ? -10.547 4.097 4.254 1.00 92.75 96 LEU A CA 1
ATOM 799 C C . LEU A 1 96 ? -9.885 4.848 5.424 1.00 92.75 96 LEU A C 1
ATOM 801 O O . LEU A 1 96 ? -10.255 4.640 6.578 1.00 92.75 96 LEU A O 1
ATOM 805 N N . VAL A 1 97 ? -8.925 5.735 5.149 1.00 91.12 97 VAL A N 1
ATOM 806 C CA . VAL A 1 97 ? -8.197 6.483 6.196 1.00 91.12 97 VAL A CA 1
ATOM 807 C C . VAL A 1 97 ? -8.981 7.685 6.714 1.00 91.12 97 VAL A C 1
ATOM 809 O O . VAL A 1 97 ? -8.795 8.108 7.858 1.00 91.12 97 VAL A O 1
ATOM 812 N N . ASN A 1 98 ? -9.849 8.259 5.886 1.00 91.69 98 ASN A N 1
ATOM 813 C CA . ASN A 1 98 ? -10.650 9.420 6.255 1.00 91.69 98 ASN A CA 1
ATOM 814 C C . ASN A 1 98 ? -11.893 9.068 7.074 1.00 91.69 98 ASN A C 1
ATOM 816 O O . ASN A 1 98 ? -12.552 9.978 7.582 1.00 91.69 98 ASN A O 1
ATOM 820 N N . VAL A 1 99 ? -12.226 7.785 7.243 1.00 89.06 99 VAL A N 1
ATOM 821 C CA . VAL A 1 99 ? -13.407 7.413 8.022 1.00 89.06 99 VAL A CA 1
ATOM 822 C C . VAL A 1 99 ? -13.274 7.898 9.467 1.00 89.06 99 VAL A C 1
ATOM 824 O O . VAL A 1 99 ? -12.402 7.460 10.214 1.00 89.06 99 VAL A O 1
ATOM 827 N N . GLY A 1 100 ? -14.186 8.780 9.877 1.00 77.00 100 GLY A N 1
ATOM 828 C CA . GLY A 1 100 ? -14.208 9.361 11.221 1.00 77.00 100 GLY A CA 1
ATOM 829 C C . GLY A 1 100 ? -13.258 10.547 11.426 1.00 77.00 100 GLY A C 1
ATOM 830 O O . GLY A 1 100 ? -13.217 11.088 12.528 1.00 77.00 100 GLY A O 1
ATOM 831 N N . LYS A 1 101 ? -12.524 10.994 10.394 1.00 84.88 101 LYS A N 1
ATOM 832 C CA . LYS A 1 101 ? -11.711 12.219 10.463 1.00 84.88 101 LYS A CA 1
ATOM 833 C C . LYS A 1 101 ? -12.554 13.449 10.120 1.00 84.88 101 LYS A C 1
ATOM 835 O O . LYS A 1 101 ? -13.241 13.477 9.103 1.00 84.88 101 LYS A O 1
ATOM 840 N N . GLN A 1 102 ? -12.449 14.499 10.939 1.00 74.56 102 GLN A N 1
ATOM 841 C CA . GLN A 1 102 ? -13.102 15.789 10.671 1.00 74.56 102 GLN A CA 1
ATOM 842 C C . GLN A 1 102 ? -12.449 16.543 9.502 1.00 74.56 102 GLN A C 1
ATOM 844 O O . GLN A 1 102 ? -13.142 17.171 8.706 1.00 74.56 102 GLN A O 1
ATOM 849 N N . LYS A 1 103 ? -11.119 16.451 9.363 1.00 81.50 103 LYS A N 1
ATOM 850 C CA . LYS A 1 103 ? -10.367 17.019 8.237 1.00 81.50 103 LYS A CA 1
ATOM 851 C C . LYS A 1 103 ? -9.894 15.896 7.319 1.00 81.50 103 LYS A C 1
ATOM 853 O O . LYS A 1 103 ? -9.159 15.011 7.756 1.00 81.50 103 LYS A O 1
ATOM 858 N N . ARG A 1 104 ? -10.325 15.938 6.056 1.00 81.81 104 ARG A N 1
ATOM 859 C CA . ARG A 1 104 ? -9.978 14.932 5.045 1.00 81.81 104 ARG A CA 1
ATOM 860 C C . ARG A 1 104 ? -8.552 15.134 4.540 1.00 81.81 104 ARG A C 1
ATOM 862 O O . ARG A 1 104 ? -8.131 16.266 4.311 1.00 81.81 104 ARG A O 1
ATOM 869 N N . ILE A 1 105 ? -7.845 14.029 4.339 1.00 80.50 105 ILE A N 1
ATOM 870 C CA . ILE A 1 105 ? -6.567 13.974 3.630 1.00 80.50 105 ILE A CA 1
ATOM 871 C C . ILE A 1 105 ? -6.860 13.552 2.189 1.00 80.50 105 ILE A C 1
ATOM 873 O O . ILE A 1 105 ? -7.592 12.586 1.982 1.00 80.50 105 ILE A O 1
ATOM 877 N N . VAL A 1 106 ? -6.320 14.281 1.213 1.00 81.56 106 VAL A N 1
ATOM 878 C CA . VAL A 1 106 ? -6.535 14.040 -0.222 1.00 81.56 106 VAL A CA 1
ATOM 879 C C . VAL A 1 106 ? -5.177 13.840 -0.889 1.00 81.56 106 VAL A C 1
ATOM 881 O O . VAL A 1 106 ? -4.294 14.678 -0.731 1.00 81.56 106 VAL A O 1
ATOM 884 N N . ILE A 1 107 ? -5.021 12.732 -1.607 1.00 74.25 107 ILE A N 1
ATOM 885 C CA . ILE A 1 107 ? -3.831 12.276 -2.335 1.00 74.25 107 ILE A CA 1
ATOM 886 C C . ILE A 1 107 ? -4.192 12.222 -3.838 1.00 74.25 107 ILE A C 1
ATOM 888 O O . ILE A 1 107 ? -4.153 11.175 -4.476 1.00 74.25 107 ILE A O 1
ATOM 892 N N . SER A 1 108 ? -4.611 13.352 -4.415 1.00 59.50 108 SER A N 1
ATOM 893 C CA . SER A 1 108 ? -4.986 13.467 -5.842 1.00 59.50 108 SER A CA 1
ATOM 894 C C . SER A 1 108 ? -3.875 13.064 -6.817 1.00 59.50 108 SER A C 1
ATOM 896 O O . SER A 1 108 ? -2.744 13.565 -6.615 1.00 59.50 108 SER A O 1
#

pLDDT: mean 84.86, std 15.07, range [36.88, 97.25]

Radius of gyration: 18.63 Å; chains: 1; bounding box: 47×28×52 Å

Sequence (108 aa):
MATQEQKGSSPELTKIFEHGLLKITHWDEAIEIANDCKRFEKFLYWRDRAFIIAIYRIKKAALISIDDLVSNFNKRPEMLVKQVSQKDYIYNLEQLVNVGKQKRIVIS

Foldseek 3Di:
DDDDDDPPDDVVVVVCVVVVVDDPPCPVVVVVLVVLLVLLVVAVCSVPPLNSVLSVLCVVLVLDDSVLLSVLCVVPVVQQDDDDHNVVNNVSSQVSNCVPPPDGGDSD

Secondary structure (DSSP, 8-state):
----------HHHHHHHHTT----SSHHHHHHHHHHHHTTTTSTTTT-HHHHHHHHHHHHH-SS-HHHHHHHHHH-GGG----SSHHHHHHHHHHHHHTT-SS-----